Protein AF-A0A3E3DQZ1-F1 (afdb_monomer)

Foldseek 3Di:
DDDDLVVVVVDDDDPPDPVNLVSQVVSDPDPVSLVSSCVVPVVCVVVVVVVVVCVVPVVVVVVVVVVVVVVVVVVVVVVVVVVVVVVVVVVVVVVVVVVVVVVVVVVVVVVVVVVVVVVVVVVVVVVVVCVVVVVVVPD

pLDDT: mean 85.81, std 11.31, range [41.97, 97.81]

Mean predicted aligned error: 13.87 Å

Sequence (139 aa):
MFIALDIFREITHNIDKELDAWLYFLSSDEPEDIKRVIEAYPAFLELYREIAEFQRRPEELIAMYNETLALFDKNTVELMIEEQQEEIKKLAEEVRNKKAELEQSKADQREKDKELRKRDEELARLRREIERLGGNAGE

Organism: NCBI:txid154046

Structure (mmCIF, N/CA/C/O backbone):
data_AF-A0A3E3DQZ1-F1
#
_entry.id   AF-A0A3E3DQZ1-F1
#
loop_
_atom_site.group_PDB
_atom_site.id
_atom_site.type_symbol
_atom_site.label_atom_id
_atom_site.label_alt_id
_atom_site.label_comp_id
_atom_site.label_asym_id
_atom_site.label_entity_id
_atom_site.label_seq_id
_atom_site.pdbx_PDB_ins_code
_atom_site.Cartn_x
_atom_site.Cartn_y
_atom_site.Cartn_z
_atom_site.occupancy
_atom_site.B_iso_or_equiv
_atom_site.auth_seq_id
_atom_site.auth_comp_id
_atom_site.auth_asym_id
_atom_site.auth_atom_id
_atom_site.pdbx_PDB_model_num
ATOM 1 N N . MET A 1 1 ? -24.396 6.068 8.838 1.00 49.28 1 MET A N 1
ATOM 2 C CA . MET A 1 1 ? -25.651 6.429 9.529 1.00 49.28 1 MET A CA 1
ATOM 3 C C . MET A 1 1 ? -25.248 7.157 10.797 1.00 49.28 1 MET A C 1
ATOM 5 O O . MET A 1 1 ? -24.478 6.585 11.552 1.00 49.28 1 MET A O 1
ATOM 9 N N . PHE A 1 2 ? -25.657 8.412 10.971 1.00 65.69 2 PHE A N 1
ATOM 10 C CA . PHE A 1 2 ? -25.383 9.191 12.184 1.00 65.69 2 PHE A CA 1
ATOM 11 C C . PHE A 1 2 ? -26.644 9.184 13.050 1.00 65.69 2 PHE A C 1
ATOM 13 O O . PHE A 1 2 ? -27.731 9.414 12.522 1.00 65.69 2 PHE A O 1
ATOM 20 N N . ILE A 1 3 ? -26.505 8.886 14.342 1.00 70.25 3 ILE A N 1
ATOM 21 C CA . ILE A 1 3 ? -27.598 8.926 15.321 1.00 70.25 3 ILE A CA 1
ATOM 22 C C . ILE A 1 3 ? -27.282 10.053 16.305 1.00 70.25 3 ILE A C 1
ATOM 24 O O . ILE A 1 3 ? -26.199 10.068 16.885 1.00 70.25 3 ILE A O 1
ATOM 28 N N . ALA A 1 4 ? -28.215 10.989 16.472 1.00 77.12 4 ALA A N 1
ATOM 29 C CA . ALA A 1 4 ? -28.107 12.088 17.427 1.00 77.12 4 ALA A CA 1
ATOM 30 C C . ALA A 1 4 ? -28.627 11.633 18.803 1.00 77.12 4 ALA A C 1
ATOM 32 O O . ALA A 1 4 ? -29.830 11.666 19.069 1.00 77.12 4 ALA A O 1
ATOM 33 N N . LEU A 1 5 ? -27.722 11.128 19.646 1.00 76.00 5 LEU A N 1
ATOM 34 C CA . LEU A 1 5 ? -28.033 10.626 20.995 1.00 76.00 5 LEU A CA 1
ATOM 35 C C . LEU A 1 5 ? -28.433 11.745 21.971 1.00 76.00 5 LEU A C 1
ATOM 37 O O . LEU A 1 5 ? -29.188 11.523 22.913 1.00 76.00 5 LEU A O 1
ATOM 41 N N . ASP A 1 6 ? -27.950 12.951 21.710 1.00 72.81 6 ASP A N 1
ATOM 42 C CA . ASP A 1 6 ? -28.334 14.209 22.339 1.00 72.81 6 ASP A CA 1
ATOM 43 C C . ASP A 1 6 ? -29.830 14.502 22.160 1.00 72.81 6 ASP A C 1
ATOM 45 O O . ASP A 1 6 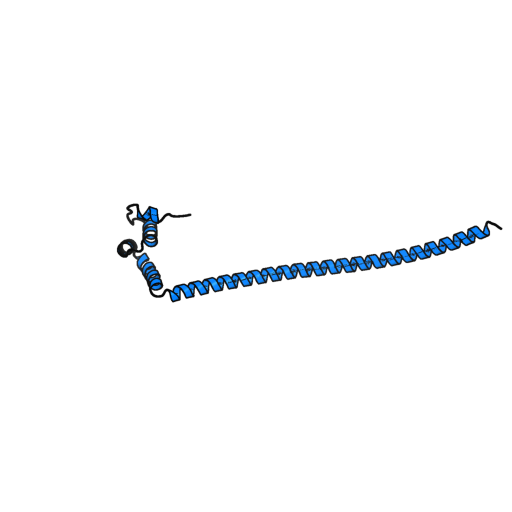? -30.526 14.749 23.141 1.00 72.81 6 ASP A O 1
ATOM 49 N N . ILE A 1 7 ? -30.351 14.360 20.937 1.00 71.56 7 ILE A N 1
ATOM 50 C CA . ILE A 1 7 ? -31.783 14.545 20.648 1.00 71.56 7 ILE A CA 1
ATOM 51 C C . ILE A 1 7 ? -32.617 13.411 21.259 1.00 71.56 7 ILE A C 1
ATOM 53 O O . ILE A 1 7 ? -33.716 13.644 21.756 1.00 71.56 7 ILE A O 1
ATOM 57 N N . PHE A 1 8 ? -32.097 12.180 21.250 1.00 74.94 8 PHE A N 1
ATOM 58 C CA . PHE A 1 8 ? -32.756 11.034 21.884 1.00 74.94 8 PHE A CA 1
ATOM 59 C C . PHE A 1 8 ? -32.965 11.253 23.391 1.00 74.94 8 PHE A C 1
ATOM 61 O O . PHE A 1 8 ? -34.038 10.960 23.908 1.00 74.94 8 PHE A O 1
ATOM 68 N N . ARG A 1 9 ? -31.979 11.831 24.089 1.00 69.75 9 ARG A N 1
ATOM 69 C CA . ARG A 1 9 ? -32.067 12.141 25.526 1.00 69.75 9 ARG A CA 1
ATOM 70 C C . ARG A 1 9 ? -33.155 13.157 25.884 1.00 69.75 9 ARG A C 1
ATOM 72 O O . ARG A 1 9 ? -33.666 13.119 27.000 1.00 69.75 9 ARG A O 1
ATOM 79 N N . GLU A 1 10 ? -33.503 14.067 24.974 1.00 71.06 10 GLU A N 1
ATOM 80 C CA . GLU A 1 10 ? -34.523 15.098 25.219 1.00 71.06 10 GLU A CA 1
ATOM 81 C C . GLU A 1 10 ? -35.962 14.566 25.127 1.00 71.06 10 GLU A C 1
ATOM 83 O O . GLU A 1 10 ? -36.899 15.209 25.610 1.00 71.06 10 GLU A O 1
ATOM 88 N N . ILE A 1 11 ? -36.160 13.390 24.531 1.00 68.44 11 ILE A N 1
ATOM 89 C CA . ILE A 1 11 ? -37.476 12.784 24.345 1.00 68.44 11 ILE A CA 1
ATOM 90 C C . ILE A 1 11 ? -37.694 11.742 25.451 1.00 68.44 11 ILE A C 1
ATOM 92 O O . ILE A 1 11 ? -36.860 10.877 25.703 1.00 68.44 11 ILE A O 1
ATOM 96 N N . THR A 1 12 ? -38.834 11.807 26.144 1.00 56.53 12 THR A N 1
ATOM 97 C CA . THR A 1 12 ? -39.196 10.811 27.160 1.00 56.53 12 THR A CA 1
ATOM 98 C C . THR A 1 12 ? -39.475 9.460 26.502 1.00 56.53 12 THR A C 1
ATOM 100 O O . THR A 1 12 ? -40.470 9.292 25.797 1.00 56.53 12 THR A O 1
ATOM 103 N N . HIS A 1 13 ? -38.600 8.486 26.753 1.00 63.84 13 HIS A N 1
ATOM 104 C CA . HIS A 1 13 ? -38.668 7.147 26.174 1.00 63.84 13 HIS A CA 1
ATOM 105 C C . HIS A 1 13 ? -38.840 6.076 27.262 1.00 63.84 13 HIS A C 1
ATOM 107 O O . HIS A 1 13 ? -38.145 6.087 28.278 1.00 63.84 13 HIS A O 1
ATOM 113 N N . ASN A 1 14 ? -39.756 5.130 27.039 1.00 70.94 14 ASN A N 1
ATOM 114 C CA . ASN A 1 14 ? -39.779 3.871 27.782 1.00 70.94 14 ASN A CA 1
ATOM 115 C C . ASN A 1 14 ? -38.770 2.901 27.151 1.00 70.94 14 ASN A C 1
ATOM 117 O O . ASN A 1 14 ? -38.620 2.869 25.929 1.00 70.94 14 ASN A O 1
ATOM 121 N N . ILE A 1 15 ? -38.101 2.087 27.970 1.00 73.88 15 ILE A N 1
ATOM 122 C CA . ILE A 1 15 ? -37.146 1.069 27.506 1.00 73.88 15 ILE A CA 1
ATOM 123 C C . ILE A 1 15 ? -37.921 -0.195 27.108 1.00 73.88 15 ILE A C 1
ATOM 125 O O . ILE A 1 15 ? -37.854 -1.231 27.767 1.00 73.88 15 ILE A O 1
ATOM 129 N N . ASP A 1 16 ? -38.710 -0.091 26.042 1.00 77.25 16 ASP A N 1
ATOM 130 C CA . ASP A 1 16 ? -39.614 -1.166 25.622 1.00 77.25 16 ASP A CA 1
ATOM 131 C C . ASP A 1 16 ? -38.938 -2.140 24.648 1.00 77.25 16 ASP A C 1
ATOM 133 O O . ASP A 1 16 ? -39.326 -3.306 24.556 1.00 77.25 16 ASP A O 1
ATOM 137 N N . LYS A 1 17 ? -37.908 -1.686 23.921 1.00 84.31 17 LYS A N 1
ATOM 138 C CA . LYS A 1 17 ? -37.161 -2.490 22.945 1.00 84.31 17 LYS A CA 1
ATOM 139 C C . LYS A 1 17 ? -35.673 -2.502 23.262 1.00 84.31 17 LYS A C 1
ATOM 141 O O . LYS A 1 17 ? -35.129 -1.562 23.830 1.00 84.31 17 LYS A O 1
ATOM 146 N N . GLU A 1 18 ? -34.994 -3.538 22.786 1.00 83.81 18 GLU A N 1
ATOM 147 C CA . GLU A 1 18 ? -33.545 -3.687 22.938 1.00 83.81 18 GLU A CA 1
ATOM 148 C C . GLU A 1 18 ? -32.766 -2.511 22.322 1.00 83.81 18 GLU A C 1
ATOM 150 O O . GLU A 1 18 ? -31.783 -2.049 22.892 1.00 83.81 18 GLU A O 1
ATOM 155 N N . LEU A 1 19 ? -33.233 -1.965 21.193 1.00 84.81 19 LEU A N 1
ATOM 156 C CA . LEU A 1 19 ? -32.634 -0.769 20.593 1.00 84.81 19 LEU A CA 1
ATOM 157 C C . LEU A 1 19 ? -32.721 0.446 21.530 1.00 84.81 19 LEU A C 1
ATOM 159 O O . LEU A 1 19 ? -31.754 1.192 21.638 1.00 84.81 19 LEU A O 1
ATOM 163 N N . ASP A 1 20 ? -33.845 0.621 22.227 1.00 83.31 20 ASP A N 1
ATOM 164 C CA . ASP A 1 20 ? -34.029 1.721 23.180 1.00 83.31 20 ASP A CA 1
ATOM 165 C C . ASP A 1 20 ? -33.095 1.545 24.387 1.00 83.31 20 ASP A C 1
ATOM 167 O O . ASP A 1 20 ? -32.522 2.521 24.864 1.00 83.31 20 ASP A O 1
ATOM 171 N N . ALA A 1 21 ? -32.868 0.298 24.822 1.00 86.25 21 ALA A N 1
ATOM 172 C CA . ALA A 1 21 ? -31.892 -0.037 25.858 1.00 86.25 21 ALA A CA 1
ATOM 173 C C . ALA A 1 21 ? -30.458 0.321 25.435 1.00 86.25 21 ALA A C 1
ATOM 175 O O . ALA A 1 21 ? -29.748 0.974 26.196 1.00 86.25 21 ALA A O 1
ATOM 176 N N . TRP A 1 22 ? -30.052 -0.024 24.207 1.00 87.81 22 TRP A N 1
ATOM 177 C CA . TRP A 1 22 ? -28.744 0.353 23.654 1.00 87.81 22 TRP A CA 1
ATOM 178 C C . TRP A 1 22 ? -28.567 1.868 23.530 1.00 87.81 22 TRP A C 1
ATOM 180 O O . TRP A 1 22 ? -27.515 2.394 23.890 1.00 87.81 22 TRP A O 1
ATOM 190 N N . LEU A 1 23 ? -29.584 2.580 23.038 1.00 86.06 23 LEU A N 1
ATOM 191 C CA . LEU A 1 23 ? -29.533 4.035 22.895 1.00 86.06 23 LEU A CA 1
ATOM 192 C C . LEU A 1 23 ? -29.465 4.729 24.260 1.00 86.06 23 LEU A C 1
ATOM 194 O O . LEU A 1 23 ? -28.680 5.661 24.415 1.00 86.06 23 LEU A O 1
ATOM 198 N N . TYR A 1 24 ? -30.206 4.259 25.268 1.00 86.12 24 TYR A N 1
ATOM 199 C CA . TYR A 1 24 ? -30.093 4.777 26.636 1.00 86.12 24 TYR A CA 1
ATOM 200 C C . TYR A 1 24 ? -28.729 4.483 27.261 1.00 86.12 24 TYR A C 1
ATOM 202 O O . TYR A 1 24 ? -28.115 5.377 27.835 1.00 86.12 24 TYR A O 1
ATOM 210 N N . PHE A 1 25 ? -28.236 3.254 27.103 1.00 87.12 25 PHE A N 1
ATOM 211 C CA . PHE A 1 25 ? -26.950 2.822 27.643 1.00 87.12 25 PHE A CA 1
ATOM 212 C C . PHE A 1 25 ? -25.766 3.622 27.088 1.00 87.12 25 PHE A C 1
ATOM 214 O O . PHE A 1 25 ? -24.841 3.938 27.824 1.00 87.12 25 PHE A O 1
ATOM 221 N N . LEU A 1 26 ? -25.793 3.954 25.794 1.00 85.56 26 LEU A N 1
ATOM 222 C CA . LEU A 1 26 ? -24.727 4.715 25.132 1.00 85.56 26 LEU A CA 1
ATOM 223 C C . LEU A 1 26 ? -24.890 6.231 25.256 1.00 85.56 26 LEU A C 1
ATOM 225 O O . LEU A 1 26 ? -23.935 6.967 25.019 1.00 85.56 26 LEU A O 1
ATOM 229 N N . SER A 1 27 ? -26.102 6.706 25.547 1.00 83.06 27 SER A N 1
ATOM 230 C CA . SER A 1 27 ? -26.367 8.138 25.674 1.00 83.06 27 SER A CA 1
ATOM 231 C C . SER A 1 27 ? -26.168 8.651 27.089 1.00 83.06 27 SER A C 1
ATOM 233 O O . SER A 1 27 ? -25.929 9.850 27.213 1.00 83.06 27 SER A O 1
ATOM 235 N N . SER A 1 28 ? -26.263 7.800 28.124 1.00 79.12 28 SER A N 1
ATOM 236 C CA . SER A 1 28 ? -26.230 8.231 29.521 1.00 79.12 28 SER A CA 1
ATOM 237 C C . SER A 1 28 ? -25.17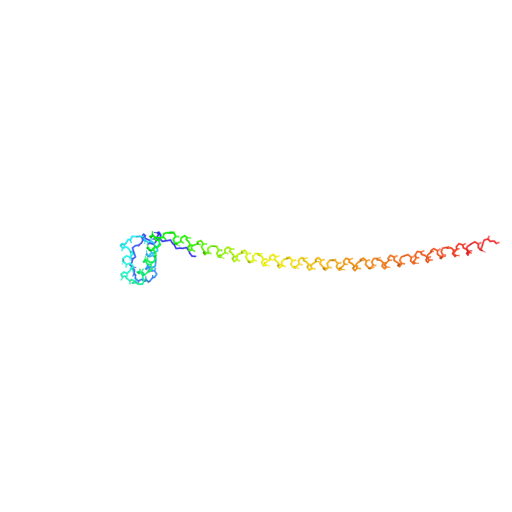7 7.582 30.402 1.00 79.12 28 SER A C 1
ATOM 239 O O . SER A 1 28 ? -25.031 6.368 30.437 1.00 79.12 28 SER A O 1
ATOM 241 N N . ASP A 1 29 ? -24.523 8.429 31.194 1.00 75.62 29 ASP A N 1
ATOM 242 C CA . ASP A 1 29 ? -23.494 8.053 32.165 1.00 75.62 29 ASP A CA 1
ATOM 243 C C . ASP A 1 29 ? -24.056 8.007 33.603 1.00 75.62 29 ASP A C 1
ATOM 245 O O . ASP A 1 29 ? -23.335 7.676 34.547 1.00 75.62 29 ASP A O 1
ATOM 249 N N . GLU A 1 30 ? -25.332 8.374 33.795 1.00 83.25 30 GLU A N 1
ATOM 250 C CA . GLU A 1 30 ? -25.962 8.451 35.116 1.00 83.25 30 GLU A CA 1
ATOM 251 C C . GLU A 1 30 ? -26.276 7.045 35.672 1.00 83.25 30 GLU A C 1
ATOM 253 O O . GLU A 1 30 ? -26.923 6.239 34.991 1.00 83.25 30 GLU A O 1
ATOM 258 N N . PRO A 1 31 ? -25.878 6.723 36.920 1.00 81.69 31 PRO A N 1
ATOM 259 C CA . PRO A 1 31 ? -26.100 5.405 37.522 1.00 81.69 31 PRO A CA 1
ATOM 260 C C . PRO A 1 31 ? -27.568 4.961 37.524 1.00 81.69 31 PRO A C 1
ATOM 262 O O . PRO A 1 31 ? -27.867 3.776 37.377 1.00 81.69 31 PRO A O 1
ATOM 265 N N . GLU A 1 32 ? -28.489 5.905 37.697 1.00 84.06 32 GLU A N 1
ATOM 266 C CA . GLU A 1 32 ? -29.932 5.687 37.719 1.00 84.06 32 GLU A CA 1
ATOM 267 C C . GLU A 1 32 ? -30.473 5.242 36.355 1.00 84.06 32 GLU A C 1
ATOM 269 O O . GLU A 1 32 ? -31.393 4.422 36.292 1.00 84.06 32 GLU A O 1
ATOM 274 N N . ASP A 1 33 ? -29.903 5.749 35.264 1.00 84.81 33 ASP A N 1
ATOM 275 C CA . ASP A 1 33 ? -30.280 5.370 33.902 1.00 84.81 33 ASP A CA 1
ATOM 276 C C . ASP A 1 33 ? -29.736 3.990 33.554 1.00 84.81 33 ASP A C 1
ATOM 278 O O . ASP A 1 33 ? -30.477 3.127 33.082 1.00 84.81 33 ASP A O 1
ATOM 282 N N . ILE A 1 34 ? -28.469 3.738 33.882 1.00 86.81 34 ILE A N 1
ATOM 283 C CA . ILE A 1 34 ? -27.849 2.423 33.696 1.00 86.81 34 ILE A CA 1
ATOM 284 C C . ILE A 1 34 ? -28.596 1.365 34.509 1.00 86.81 34 ILE A C 1
ATOM 286 O O . ILE A 1 34 ? -28.879 0.276 34.008 1.00 86.81 34 ILE A O 1
ATOM 290 N N . LYS A 1 35 ? -28.995 1.684 35.744 1.00 87.75 35 LYS A N 1
ATOM 291 C CA . LYS A 1 35 ? -29.803 0.781 36.564 1.00 87.75 35 LYS A CA 1
ATOM 292 C C . LYS A 1 35 ? -31.135 0.444 35.891 1.00 87.75 35 LYS A C 1
ATOM 294 O O . LYS A 1 35 ? -31.486 -0.730 35.842 1.00 87.75 35 LYS A O 1
ATOM 299 N N . ARG A 1 36 ? -31.837 1.434 35.328 1.00 88.00 36 ARG A N 1
ATOM 300 C CA . ARG A 1 36 ? -33.088 1.216 34.577 1.00 88.00 36 ARG A CA 1
ATOM 301 C C . ARG A 1 36 ? -32.879 0.323 33.351 1.00 88.00 36 ARG A C 1
ATOM 303 O O . ARG A 1 36 ? -33.687 -0.573 33.112 1.00 88.00 36 ARG A O 1
ATOM 310 N N . VAL A 1 37 ? -31.784 0.519 32.613 1.00 89.75 37 VAL A N 1
ATOM 311 C CA . VAL A 1 37 ? -31.413 -0.339 31.475 1.00 89.75 37 VAL A CA 1
ATOM 312 C C . VAL A 1 37 ? -31.157 -1.774 31.930 1.00 89.75 37 VAL A C 1
ATOM 314 O O . VAL A 1 37 ? -31.700 -2.699 31.338 1.00 89.75 37 VAL A O 1
ATOM 317 N N . ILE A 1 38 ? -30.381 -1.974 32.998 1.00 90.56 38 ILE A N 1
ATOM 318 C CA . ILE A 1 38 ? -30.049 -3.306 33.523 1.00 90.56 38 ILE A CA 1
ATOM 319 C C . ILE A 1 38 ? -31.290 -4.014 34.088 1.00 90.56 38 ILE A C 1
ATOM 321 O O . ILE A 1 38 ? -31.430 -5.225 33.932 1.00 90.56 38 ILE A O 1
ATOM 325 N N . GLU A 1 39 ? -32.201 -3.283 34.734 1.00 90.38 39 GLU A N 1
ATOM 326 C CA . GLU A 1 39 ? -33.460 -3.837 35.248 1.00 90.38 39 GLU A CA 1
ATOM 327 C C . GLU A 1 39 ? -34.375 -4.333 34.120 1.00 90.38 39 GLU A C 1
ATOM 329 O O . GLU A 1 39 ? -34.989 -5.391 34.257 1.00 90.38 39 GLU A O 1
ATOM 334 N N . ALA A 1 40 ? -34.438 -3.609 32.998 1.00 90.06 40 ALA A N 1
ATOM 335 C CA . ALA A 1 40 ? -35.202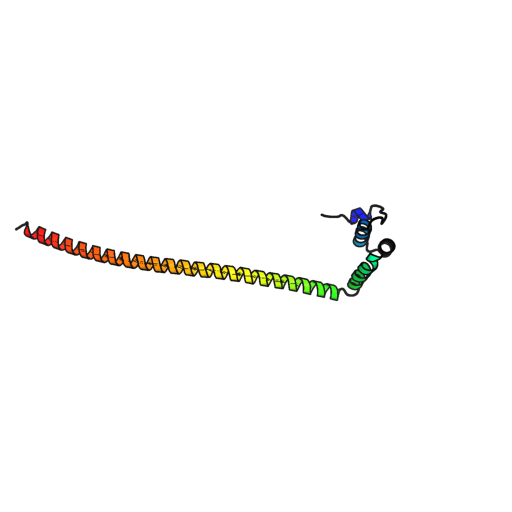 -4.020 31.822 1.00 90.06 40 ALA A CA 1
ATOM 336 C C . ALA A 1 40 ? -34.481 -5.108 30.997 1.00 90.06 40 ALA A C 1
ATOM 338 O O . ALA A 1 40 ? -35.118 -6.035 30.498 1.00 90.06 40 ALA A O 1
ATOM 339 N N . TYR A 1 41 ? -33.151 -5.019 30.886 1.00 90.38 41 TYR A N 1
ATOM 340 C CA . TYR A 1 41 ? -32.294 -5.893 30.083 1.00 90.38 41 TYR A CA 1
ATOM 341 C C . TYR A 1 41 ? -31.035 -6.307 30.875 1.00 90.38 41 TYR A C 1
ATOM 343 O O . TYR A 1 41 ? -29.966 -5.710 30.721 1.00 90.38 41 TYR A O 1
ATOM 351 N N . PRO A 1 42 ? -31.108 -7.386 31.681 1.00 90.44 42 PRO A N 1
ATOM 352 C CA . PRO A 1 42 ? -30.015 -7.807 32.566 1.00 90.44 42 PRO A CA 1
ATOM 353 C C . PRO A 1 42 ? -28.682 -8.123 31.874 1.00 90.44 42 PRO A C 1
ATOM 355 O O . PRO A 1 42 ? -27.636 -8.059 32.516 1.00 90.44 42 PRO A O 1
ATOM 358 N N . ALA A 1 43 ? -28.698 -8.432 30.572 1.00 89.44 43 ALA A N 1
ATOM 359 C CA . ALA A 1 43 ? -27.494 -8.668 29.772 1.00 89.44 43 ALA A CA 1
ATOM 360 C C . ALA A 1 43 ? -26.529 -7.464 29.762 1.00 89.44 43 ALA A C 1
ATOM 362 O O . ALA A 1 43 ? -25.320 -7.640 29.642 1.00 89.44 43 ALA A O 1
ATOM 363 N N . PHE A 1 44 ? -27.040 -6.245 29.968 1.00 90.12 44 PHE A N 1
ATOM 364 C CA . PHE A 1 44 ? -26.220 -5.033 30.037 1.00 90.12 44 PHE A CA 1
ATOM 365 C C . PHE A 1 44 ? -25.386 -4.924 31.318 1.00 90.12 44 PHE A C 1
ATOM 367 O O . PHE A 1 44 ? -24.466 -4.112 31.370 1.00 90.12 44 PHE A O 1
ATOM 374 N N . LEU A 1 45 ? -25.654 -5.734 32.351 1.00 90.00 45 LEU A N 1
ATOM 375 C CA . LEU A 1 45 ? -24.870 -5.705 33.589 1.00 90.00 45 LEU A CA 1
ATOM 376 C C . LEU A 1 45 ? -23.408 -6.090 33.347 1.00 90.00 45 LEU A C 1
ATOM 378 O O . LEU A 1 45 ? -22.509 -5.487 33.930 1.00 90.00 45 LEU A O 1
ATOM 382 N N . GLU A 1 46 ? -23.181 -7.113 32.525 1.00 89.06 46 GLU A N 1
ATOM 383 C CA . GLU A 1 46 ? -21.836 -7.584 32.197 1.00 89.06 46 GLU A CA 1
ATOM 384 C C . GLU A 1 46 ? -21.083 -6.526 31.385 1.00 89.06 46 GLU A C 1
ATOM 386 O O . GLU A 1 46 ? -19.983 -6.135 31.767 1.00 89.06 46 GLU A O 1
ATOM 391 N N . LEU A 1 47 ? -21.750 -5.950 30.380 1.00 88.69 47 LEU A N 1
ATOM 392 C CA . LEU A 1 47 ? -21.225 -4.848 29.569 1.00 88.69 47 LEU A CA 1
ATOM 393 C C . LEU A 1 47 ? -20.869 -3.620 30.420 1.00 88.69 47 LEU A C 1
ATOM 395 O O . LEU A 1 47 ? -19.795 -3.043 30.276 1.00 88.69 47 LEU A O 1
ATOM 399 N N . TYR A 1 48 ? -21.746 -3.225 31.347 1.00 87.44 48 TYR A N 1
ATOM 400 C CA . TYR A 1 48 ? -21.477 -2.106 32.247 1.00 87.44 48 TYR A CA 1
ATOM 401 C C . TYR A 1 48 ? -20.284 -2.379 33.167 1.00 87.44 48 TYR A C 1
ATOM 403 O O . TYR A 1 48 ? -19.476 -1.483 33.403 1.00 87.44 48 TYR A O 1
ATOM 411 N N . ARG A 1 49 ? -20.155 -3.606 33.690 1.00 86.31 49 ARG A N 1
ATOM 412 C CA . ARG A 1 49 ? -19.010 -3.989 34.530 1.00 86.31 49 ARG A CA 1
ATOM 413 C C . ARG A 1 49 ? -17.701 -3.892 33.765 1.00 86.31 49 ARG A C 1
ATOM 415 O O . ARG A 1 49 ? -16.759 -3.319 34.298 1.00 86.31 49 ARG A O 1
ATOM 422 N N . GLU A 1 50 ? -17.668 -4.395 32.539 1.00 84.06 50 GLU A N 1
ATOM 423 C CA . GLU A 1 50 ? -16.487 -4.338 31.679 1.00 84.06 50 GLU A CA 1
ATOM 424 C C . GLU A 1 50 ? -16.074 -2.881 31.399 1.00 84.06 50 GLU A C 1
ATOM 426 O O . GLU A 1 50 ? -14.928 -2.492 31.627 1.00 84.06 50 GLU A O 1
ATOM 431 N N . ILE A 1 51 ? -17.032 -2.020 31.036 1.00 83.75 51 ILE A N 1
ATOM 432 C CA . ILE A 1 51 ? -16.781 -0.585 30.821 1.00 83.75 51 ILE A CA 1
ATOM 433 C C . ILE A 1 51 ? -16.300 0.107 32.107 1.00 83.75 51 ILE A C 1
ATOM 435 O O . ILE A 1 51 ? -15.365 0.913 32.080 1.00 83.75 51 ILE A O 1
ATOM 439 N N . ALA A 1 52 ? -16.904 -0.215 33.251 1.00 82.62 52 ALA A N 1
ATOM 440 C CA . ALA A 1 52 ? -16.513 0.342 34.542 1.00 82.62 52 ALA A CA 1
ATOM 441 C C . ALA A 1 52 ? -15.117 -0.130 34.996 1.00 82.62 52 ALA A C 1
ATOM 443 O O . ALA A 1 52 ? -14.412 0.607 35.691 1.00 82.62 52 ALA A O 1
ATOM 444 N N . GLU A 1 53 ? -14.686 -1.331 34.605 1.00 82.00 53 GLU A N 1
ATOM 445 C CA . GLU A 1 53 ? -13.323 -1.810 34.847 1.00 82.00 53 GLU A CA 1
ATOM 446 C C . GLU A 1 53 ? -12.292 -0.989 34.070 1.00 82.00 53 GLU A C 1
ATOM 448 O O . GLU A 1 53 ? -11.278 -0.593 34.653 1.00 82.00 53 GLU A O 1
ATOM 453 N N . PHE A 1 54 ? -12.587 -0.608 32.823 1.00 77.12 54 PHE A N 1
ATOM 454 C CA . PHE A 1 54 ? -11.725 0.299 32.059 1.00 77.12 54 PHE A CA 1
ATOM 455 C C . PHE A 1 54 ? -11.614 1.691 32.691 1.00 77.12 54 PHE A C 1
ATOM 457 O O . PHE A 1 54 ? -10.535 2.281 32.674 1.00 77.12 54 PHE A O 1
ATOM 464 N N . GLN A 1 55 ? -12.680 2.202 33.322 1.00 76.50 55 GLN A N 1
ATOM 465 C CA . GLN A 1 55 ? -12.607 3.463 34.078 1.00 76.50 55 GLN A CA 1
ATOM 466 C C . GLN A 1 55 ? -11.684 3.367 35.304 1.00 76.50 55 GLN A C 1
ATOM 468 O O . GLN A 1 55 ? -11.101 4.369 35.715 1.00 76.50 55 GLN A O 1
ATOM 473 N N . ARG A 1 56 ? -11.535 2.175 35.898 1.00 78.50 56 ARG A N 1
ATOM 474 C CA . ARG A 1 56 ? -10.624 1.940 37.033 1.00 78.50 56 ARG A CA 1
ATOM 475 C C . ARG A 1 56 ? -9.187 1.649 36.614 1.00 78.50 56 ARG A C 1
ATOM 477 O O . ARG A 1 56 ? -8.293 1.820 37.440 1.00 78.50 56 ARG A O 1
ATOM 484 N N . ARG A 1 57 ? -8.974 1.169 35.387 1.00 81.31 57 ARG A N 1
ATOM 485 C CA . ARG A 1 57 ? -7.666 0.748 34.860 1.00 81.31 57 ARG A CA 1
ATOM 486 C C . ARG A 1 57 ? -7.442 1.314 33.452 1.00 81.31 57 ARG A C 1
ATOM 488 O O . ARG A 1 57 ? -7.319 0.547 32.493 1.00 81.31 57 ARG A O 1
ATOM 495 N N . PRO A 1 58 ? -7.394 2.650 33.301 1.00 77.62 58 PRO A N 1
ATOM 496 C CA . PRO A 1 58 ? -7.239 3.276 31.991 1.00 77.62 58 PRO A CA 1
ATOM 497 C C . PRO A 1 58 ? -5.926 2.879 31.302 1.00 77.62 58 PRO A C 1
ATOM 499 O O . PRO A 1 58 ? -5.856 2.868 30.076 1.00 77.62 58 PRO A O 1
ATOM 502 N N . GLU A 1 59 ? -4.890 2.507 32.059 1.00 81.75 59 GLU A N 1
ATOM 503 C CA . GLU A 1 59 ? -3.601 2.084 31.511 1.00 81.75 59 GLU A CA 1
ATOM 504 C C . GLU A 1 59 ? -3.703 0.780 30.710 1.00 81.75 59 GLU A C 1
ATOM 506 O O . GLU A 1 59 ? -3.041 0.653 29.682 1.00 81.75 59 GLU A O 1
ATOM 511 N N . GLU A 1 60 ? -4.541 -0.171 31.136 1.00 79.94 60 GLU A N 1
ATOM 512 C CA . GLU A 1 60 ? -4.756 -1.422 30.394 1.00 79.94 60 GLU A CA 1
ATOM 513 C C . GLU A 1 60 ? -5.526 -1.186 29.097 1.00 79.94 60 GLU A C 1
ATOM 515 O O . GLU A 1 60 ? -5.182 -1.766 28.069 1.00 79.94 60 GLU A O 1
ATOM 520 N N . LEU A 1 61 ? -6.516 -0.286 29.122 1.00 78.75 61 LEU A N 1
ATOM 521 C CA . LEU A 1 61 ? -7.237 0.128 27.919 1.00 78.75 61 LEU A CA 1
ATOM 522 C C . LEU A 1 61 ? -6.276 0.760 26.904 1.00 78.75 61 LEU A C 1
ATOM 524 O O . LEU A 1 61 ? -6.282 0.396 25.730 1.00 78.75 61 LEU A O 1
ATOM 528 N N . ILE A 1 62 ? -5.422 1.678 27.366 1.00 79.12 62 ILE A N 1
ATOM 529 C CA . ILE A 1 62 ? -4.406 2.329 26.532 1.00 79.12 62 ILE A CA 1
ATOM 530 C C . ILE A 1 62 ? -3.407 1.296 25.995 1.00 79.12 62 ILE A C 1
ATOM 532 O O . ILE A 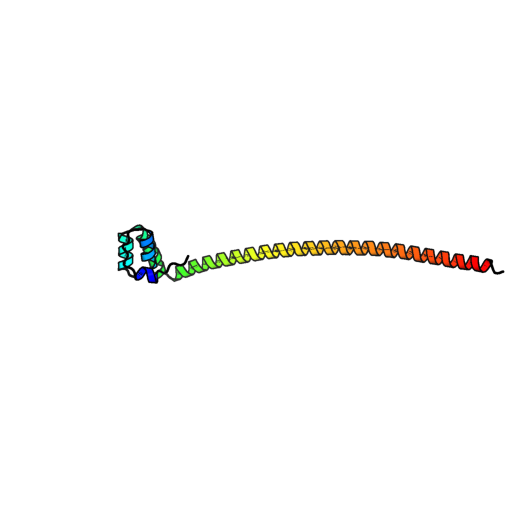1 62 ? -3.055 1.351 24.818 1.00 79.12 62 ILE A O 1
ATOM 536 N N . ALA A 1 63 ? -2.972 0.337 26.816 1.00 78.69 63 ALA A N 1
ATOM 537 C CA . ALA A 1 63 ? -2.069 -0.730 26.389 1.00 78.69 63 ALA A CA 1
ATOM 538 C C . ALA A 1 63 ? -2.688 -1.602 25.283 1.00 78.69 63 ALA A C 1
ATOM 540 O O . ALA A 1 63 ? -2.063 -1.786 24.241 1.00 78.69 63 ALA A O 1
ATOM 541 N N . MET A 1 64 ? -3.934 -2.053 25.453 1.00 77.81 64 MET A N 1
ATOM 542 C CA . 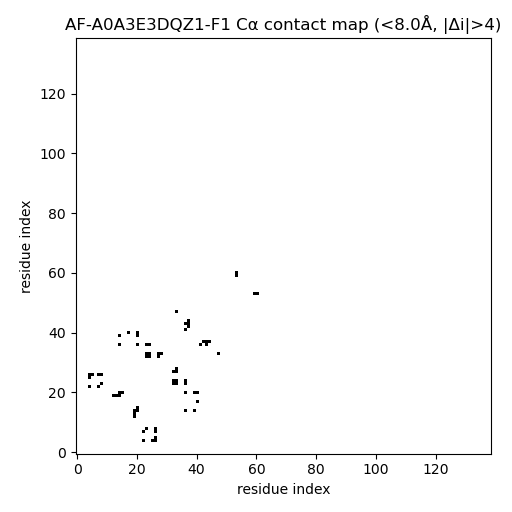MET A 1 64 ? -4.658 -2.841 24.448 1.00 77.81 64 MET A CA 1
ATOM 543 C C . MET A 1 64 ? -4.859 -2.060 23.136 1.00 77.81 64 MET A C 1
ATOM 545 O O . MET A 1 64 ? -4.697 -2.608 22.040 1.00 77.81 64 MET A O 1
ATOM 549 N N . TYR A 1 65 ? -5.177 -0.764 23.230 1.00 75.88 65 TYR A N 1
ATOM 550 C CA . TYR A 1 65 ? -5.313 0.106 22.059 1.00 75.88 65 TYR A CA 1
ATOM 551 C C . TYR A 1 65 ? -3.975 0.265 21.325 1.00 75.88 65 TYR A C 1
ATOM 553 O O . TYR A 1 65 ? -3.923 0.164 20.100 1.00 75.88 65 TYR A O 1
ATOM 561 N N . ASN A 1 66 ? -2.880 0.442 22.070 1.00 79.12 66 ASN A N 1
ATOM 562 C CA . ASN A 1 66 ? -1.529 0.535 21.519 1.00 79.12 66 ASN A CA 1
ATOM 563 C C . ASN A 1 66 ? -1.083 -0.767 20.846 1.00 79.12 66 ASN A C 1
ATOM 565 O O . ASN A 1 66 ? -0.485 -0.709 19.778 1.00 79.12 66 ASN A O 1
ATOM 569 N N . GLU A 1 67 ? -1.378 -1.933 21.425 1.00 83.06 67 GLU A N 1
ATOM 570 C CA . GLU A 1 67 ? -1.079 -3.231 20.805 1.00 83.06 67 GLU A CA 1
ATOM 571 C C . GLU A 1 67 ? -1.843 -3.420 19.493 1.00 83.06 67 GLU A C 1
ATOM 573 O O . GLU A 1 67 ? -1.264 -3.841 18.490 1.00 83.06 67 GLU A O 1
ATOM 578 N N . THR A 1 68 ? -3.127 -3.053 19.474 1.00 80.12 68 THR A N 1
ATOM 579 C CA . THR A 1 68 ? -3.964 -3.131 18.269 1.00 80.12 68 THR A CA 1
ATOM 580 C C . THR A 1 68 ? -3.458 -2.186 17.178 1.00 80.12 68 THR A C 1
ATOM 582 O O . THR A 1 68 ? -3.328 -2.594 16.023 1.00 80.12 68 THR A O 1
ATOM 585 N N . LEU A 1 69 ? -3.119 -0.942 17.536 1.00 81.06 69 LEU A N 1
ATOM 586 C CA . LEU A 1 69 ? -2.518 0.024 16.613 1.00 81.06 69 LEU A CA 1
ATOM 587 C C . LEU A 1 69 ? -1.159 -0.460 16.098 1.00 81.06 69 LEU A C 1
ATOM 589 O O . LEU A 1 69 ? -0.922 -0.430 14.897 1.00 81.06 69 LEU A O 1
ATOM 593 N N . ALA A 1 70 ? -0.296 -0.975 16.975 1.00 82.75 70 ALA A N 1
ATOM 594 C CA . ALA A 1 70 ? 1.012 -1.496 16.591 1.00 82.75 70 ALA A CA 1
ATOM 595 C C . ALA A 1 70 ? 0.898 -2.698 15.642 1.00 82.75 70 ALA A C 1
ATOM 597 O O . ALA A 1 70 ? 1.688 -2.823 14.706 1.00 82.75 70 ALA A O 1
ATOM 598 N N . LEU A 1 71 ? -0.087 -3.576 15.852 1.00 84.44 71 LEU A N 1
ATOM 599 C CA . LEU A 1 71 ? -0.369 -4.683 14.942 1.00 84.44 71 LEU A CA 1
ATOM 600 C C . LEU A 1 71 ? -0.855 -4.179 13.577 1.00 84.44 71 LEU A C 1
ATOM 602 O O . LEU A 1 71 ? -0.417 -4.687 12.546 1.00 84.44 71 LEU A O 1
ATOM 606 N N . PHE A 1 72 ? -1.733 -3.176 13.561 1.00 86.06 72 PHE A N 1
ATOM 607 C CA . PHE A 1 72 ? -2.218 -2.569 12.324 1.00 86.06 72 PHE A CA 1
ATOM 608 C C . PHE A 1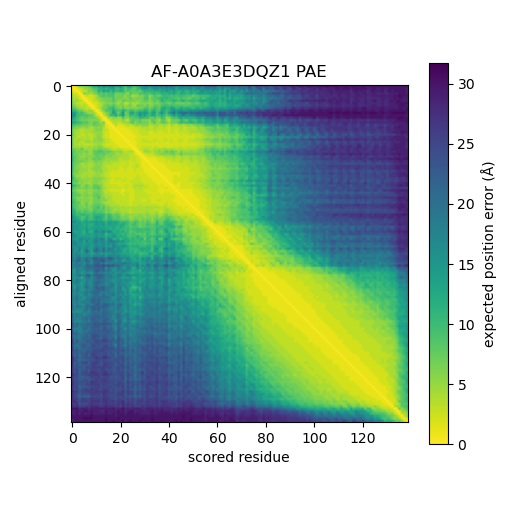 72 ? -1.090 -1.884 11.540 1.00 86.06 72 PHE A C 1
ATOM 610 O O . PHE A 1 72 ? -0.957 -2.101 10.333 1.00 86.06 72 PHE A O 1
ATOM 617 N N . ASP A 1 73 ? -0.231 -1.132 12.228 1.00 87.56 73 ASP A N 1
ATOM 618 C CA . ASP A 1 73 ? 0.954 -0.506 11.643 1.00 87.56 73 ASP A CA 1
ATOM 619 C C . ASP A 1 73 ? 1.913 -1.559 11.089 1.00 87.56 73 ASP A C 1
ATOM 621 O O . ASP A 1 73 ? 2.385 -1.435 9.960 1.00 87.56 73 ASP A O 1
ATOM 625 N N . LYS A 1 74 ? 2.157 -2.639 11.840 1.00 86.44 74 LYS A N 1
ATOM 626 C CA . LYS A 1 74 ? 3.002 -3.747 11.388 1.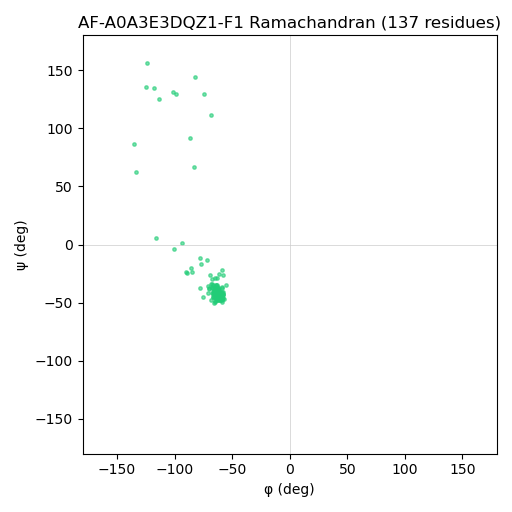00 86.44 74 LYS A CA 1
ATOM 627 C C . LYS A 1 74 ? 2.466 -4.374 10.100 1.00 86.44 74 LYS A C 1
ATOM 629 O O . LYS A 1 74 ? 3.222 -4.509 9.143 1.00 86.44 74 LYS A O 1
ATOM 634 N N . ASN A 1 75 ? 1.177 -4.708 10.057 1.00 87.00 75 ASN A N 1
ATOM 635 C CA . ASN A 1 75 ? 0.552 -5.297 8.871 1.00 87.00 75 ASN A CA 1
ATOM 636 C C . ASN A 1 75 ? 0.593 -4.332 7.675 1.00 87.00 75 ASN A C 1
ATOM 638 O O . ASN A 1 75 ? 0.809 -4.756 6.543 1.00 87.00 75 ASN A O 1
ATOM 642 N N . THR A 1 76 ? 0.422 -3.031 7.923 1.00 89.31 76 THR A N 1
ATOM 643 C CA . THR A 1 76 ? 0.511 -1.997 6.884 1.00 89.31 76 THR A CA 1
ATOM 644 C C . THR A 1 76 ? 1.928 -1.907 6.320 1.00 89.31 76 THR A C 1
ATOM 646 O O . THR A 1 76 ? 2.107 -1.885 5.106 1.00 89.31 76 THR A O 1
ATOM 649 N N . VAL A 1 77 ? 2.947 -1.909 7.183 1.00 92.06 77 VAL A N 1
ATOM 650 C CA . VAL A 1 77 ? 4.354 -1.905 6.762 1.00 92.06 77 VAL A CA 1
ATOM 651 C C . VAL A 1 77 ? 4.698 -3.167 5.971 1.00 92.06 77 VAL A C 1
ATOM 653 O O . VAL A 1 77 ? 5.362 -3.066 4.942 1.00 92.06 77 VAL A O 1
ATOM 656 N N . GLU A 1 78 ? 4.245 -4.341 6.414 1.00 92.69 78 GLU A N 1
ATOM 657 C CA . GLU A 1 78 ? 4.456 -5.600 5.690 1.00 92.69 78 GLU A CA 1
ATOM 658 C C . GLU A 1 78 ? 3.832 -5.553 4.288 1.00 92.69 78 GLU A C 1
ATOM 660 O O . GLU A 1 78 ? 4.528 -5.839 3.313 1.00 92.69 78 GLU A O 1
ATOM 665 N N . LEU A 1 79 ? 2.586 -5.081 4.164 1.00 93.06 79 LEU A N 1
ATOM 666 C CA . LEU A 1 79 ? 1.926 -4.893 2.869 1.00 93.06 79 LEU A CA 1
ATOM 667 C C . LEU A 1 79 ? 2.712 -3.935 1.957 1.00 93.06 79 LEU A C 1
ATOM 669 O O . LEU A 1 79 ? 2.968 -4.252 0.798 1.00 93.06 79 LEU A O 1
ATOM 673 N N . MET A 1 80 ? 3.154 -2.789 2.483 1.00 95.88 80 MET A N 1
ATOM 674 C CA . MET A 1 80 ? 3.942 -1.819 1.713 1.00 95.88 80 MET A CA 1
ATOM 675 C C . MET A 1 80 ? 5.277 -2.407 1.236 1.00 95.88 80 MET A C 1
ATOM 677 O O . MET A 1 80 ? 5.724 -2.112 0.127 1.00 95.88 80 MET A O 1
ATOM 681 N N . ILE A 1 81 ? 5.927 -3.244 2.052 1.00 96.50 81 ILE A N 1
ATOM 682 C CA . ILE A 1 81 ? 7.160 -3.939 1.663 1.00 96.50 81 ILE A CA 1
ATOM 683 C C . ILE A 1 81 ? 6.882 -4.924 0.524 1.00 96.50 81 ILE A C 1
ATOM 685 O O . ILE A 1 81 ? 7.668 -4.988 -0.423 1.00 96.50 81 ILE A O 1
ATOM 689 N N . GLU A 1 82 ? 5.793 -5.688 0.594 1.00 95.19 82 GLU A N 1
ATOM 690 C CA . GLU A 1 82 ? 5.411 -6.633 -0.459 1.00 95.19 82 GLU A CA 1
ATOM 691 C C . GLU A 1 82 ? 5.135 -5.920 -1.790 1.00 95.19 82 GLU A C 1
ATOM 693 O O . GLU A 1 82 ? 5.693 -6.313 -2.820 1.00 95.19 82 GLU A O 1
ATOM 698 N N . GLU A 1 83 ? 4.369 -4.826 -1.761 1.00 94.56 83 GLU A N 1
ATOM 699 C CA . GLU A 1 83 ? 4.087 -3.994 -2.936 1.00 94.56 83 GLU A CA 1
ATOM 700 C C . GLU A 1 83 ? 5.378 -3.437 -3.554 1.00 94.56 83 GLU A C 1
ATOM 702 O O . GLU A 1 83 ? 5.608 -3.571 -4.761 1.00 94.56 83 GLU A O 1
ATOM 707 N N . GLN A 1 84 ? 6.276 -2.890 -2.726 1.00 97.56 84 GLN A N 1
ATOM 708 C CA . GLN A 1 84 ? 7.573 -2.386 -3.187 1.00 97.56 84 GLN A CA 1
ATOM 709 C C . GLN A 1 84 ? 8.450 -3.495 -3.779 1.00 97.56 84 GLN A C 1
ATOM 711 O O . GLN A 1 84 ? 9.121 -3.285 -4.792 1.00 97.56 84 GLN A O 1
ATOM 716 N N . GLN A 1 85 ? 8.462 -4.693 -3.187 1.00 96.75 85 GLN A N 1
ATOM 717 C CA . GLN A 1 85 ? 9.206 -5.827 -3.737 1.00 96.75 85 GLN A CA 1
ATOM 718 C C . GLN A 1 85 ? 8.652 -6.273 -5.093 1.00 96.75 85 GLN A C 1
ATOM 720 O O . GLN A 1 85 ? 9.428 -6.657 -5.973 1.00 96.75 85 GLN A O 1
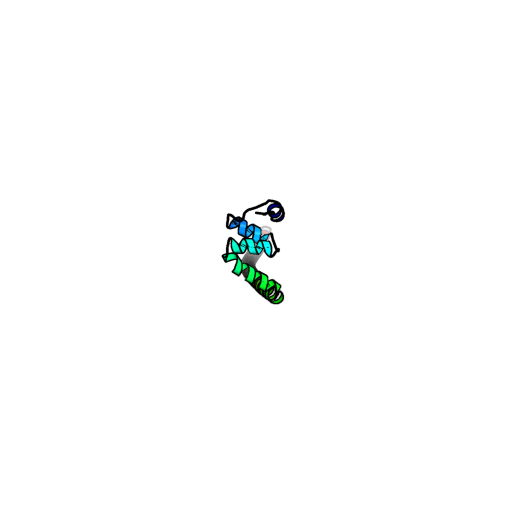ATOM 725 N N . GLU A 1 86 ? 7.335 -6.242 -5.282 1.00 96.94 86 GLU A N 1
ATOM 726 C CA . GLU A 1 86 ? 6.716 -6.555 -6.567 1.00 96.94 86 GLU A CA 1
ATOM 727 C C . GLU A 1 86 ? 7.061 -5.503 -7.630 1.00 96.94 86 GLU A C 1
ATOM 729 O O . GLU A 1 86 ? 7.426 -5.857 -8.755 1.00 96.94 86 GLU A O 1
ATOM 734 N N . GLU A 1 87 ? 7.032 -4.220 -7.270 1.00 96.75 87 GLU A N 1
ATOM 735 C CA . GLU A 1 87 ? 7.424 -3.128 -8.162 1.00 96.75 87 GLU A CA 1
ATOM 736 C C . GLU A 1 87 ? 8.901 -3.233 -8.572 1.00 96.75 87 GLU A C 1
ATOM 738 O O . GLU A 1 87 ? 9.228 -3.156 -9.759 1.00 96.75 87 GLU A O 1
ATOM 743 N N . ILE A 1 88 ? 9.795 -3.531 -7.622 1.00 97.81 88 ILE A N 1
ATOM 744 C CA . ILE A 1 88 ? 11.217 -3.783 -7.901 1.00 97.81 88 ILE A CA 1
ATOM 745 C C . ILE A 1 88 ? 11.386 -4.947 -8.883 1.00 97.81 88 ILE A C 1
ATOM 747 O O . ILE A 1 88 ? 12.202 -4.855 -9.804 1.00 97.81 88 ILE A O 1
ATOM 751 N N . LYS A 1 89 ? 10.627 -6.040 -8.723 1.00 97.62 89 LYS A N 1
ATOM 752 C CA . LYS A 1 89 ? 10.682 -7.185 -9.647 1.00 97.62 89 LYS A CA 1
ATOM 753 C C . LYS A 1 89 ? 10.255 -6.787 -11.060 1.00 97.62 89 LYS A C 1
ATOM 755 O O . LYS A 1 89 ? 10.967 -7.120 -12.006 1.00 97.62 89 LYS A O 1
ATOM 760 N N . LYS A 1 90 ? 9.154 -6.039 -11.200 1.00 97.50 90 LYS A N 1
ATOM 761 C CA . LYS A 1 90 ? 8.670 -5.537 -12.500 1.00 97.50 90 LYS A CA 1
ATOM 762 C C . LYS A 1 90 ? 9.709 -4.642 -13.172 1.00 97.50 90 LYS A C 1
ATOM 764 O O . LYS A 1 90 ? 10.067 -4.870 -14.325 1.00 97.50 90 LYS A O 1
ATOM 769 N N . LEU A 1 91 ? 10.274 -3.688 -12.433 1.00 97.19 91 LEU A N 1
ATOM 770 C CA . LEU A 1 91 ? 11.324 -2.803 -12.945 1.00 97.19 91 LEU A CA 1
ATOM 771 C C . LEU A 1 91 ? 12.586 -3.575 -13.352 1.00 97.19 91 LEU A C 1
ATOM 773 O O . LEU A 1 91 ? 13.185 -3.286 -14.389 1.00 97.19 91 LEU A O 1
ATOM 777 N N . ALA A 1 92 ? 12.992 -4.580 -12.573 1.00 97.50 92 ALA A N 1
ATOM 778 C CA . ALA A 1 92 ? 14.135 -5.423 -12.912 1.00 97.50 92 ALA A CA 1
ATOM 779 C C . ALA A 1 92 ? 13.904 -6.209 -14.214 1.00 97.50 92 ALA A C 1
ATOM 781 O O . ALA A 1 92 ? 14.822 -6.336 -15.031 1.00 97.50 92 ALA A O 1
ATOM 782 N N . GLU A 1 93 ? 12.687 -6.708 -14.431 1.00 97.56 93 GLU A N 1
ATOM 783 C CA . GLU A 1 93 ? 12.303 -7.392 -15.664 1.00 97.56 93 GLU A CA 1
ATOM 784 C C . GLU A 1 93 ? 12.292 -6.440 -16.868 1.00 97.56 93 GLU A C 1
ATOM 786 O O . GLU A 1 93 ? 12.893 -6.749 -17.898 1.00 97.56 93 GLU A O 1
ATOM 791 N N . GLU A 1 94 ? 11.727 -5.238 -16.726 1.00 97.62 94 GLU A N 1
ATOM 792 C CA . GLU A 1 94 ? 11.774 -4.215 -17.776 1.00 97.62 94 GLU A CA 1
ATOM 793 C C . GLU A 1 94 ? 13.207 -3.836 -18.158 1.00 97.62 94 GLU A C 1
ATOM 795 O O . GLU A 1 94 ? 13.537 -3.739 -19.343 1.00 97.62 94 GLU A O 1
ATOM 800 N N . VAL A 1 95 ? 14.082 -3.636 -17.169 1.00 97.50 95 VAL A N 1
ATOM 801 C CA . VAL A 1 95 ? 15.499 -3.334 -17.410 1.00 97.50 95 VAL A CA 1
ATOM 802 C C . VAL A 1 95 ? 16.175 -4.485 -18.147 1.00 97.50 95 VAL A C 1
ATOM 804 O O . VAL A 1 95 ? 16.954 -4.250 -19.075 1.00 97.50 95 VAL A O 1
ATOM 807 N N . ARG A 1 96 ? 15.875 -5.733 -17.773 1.00 97.38 96 ARG A N 1
ATOM 808 C CA . ARG A 1 96 ? 16.410 -6.915 -18.454 1.00 97.38 96 ARG A CA 1
ATOM 809 C C . ARG A 1 96 ? 15.958 -6.966 -19.914 1.00 97.38 96 ARG A C 1
ATOM 811 O O . ARG A 1 96 ? 16.801 -7.199 -20.782 1.00 97.38 96 ARG A O 1
ATOM 818 N N . ASN A 1 97 ? 14.683 -6.702 -20.182 1.00 97.19 97 ASN A N 1
ATOM 819 C CA . ASN A 1 97 ? 14.121 -6.704 -21.532 1.00 97.19 97 ASN A CA 1
ATOM 820 C C . ASN A 1 97 ? 14.729 -5.590 -22.390 1.00 97.19 97 ASN A C 1
ATOM 822 O O . ASN A 1 97 ? 15.283 -5.873 -23.450 1.00 97.19 97 ASN A O 1
ATOM 826 N N . LYS A 1 98 ? 14.775 -4.352 -21.883 1.00 96.62 98 LYS A N 1
ATOM 827 C CA . LYS A 1 98 ? 15.421 -3.222 -22.576 1.00 96.62 98 LYS A CA 1
ATOM 828 C C . LYS A 1 98 ? 16.897 -3.485 -22.860 1.00 96.62 98 LYS A C 1
ATOM 830 O O . LYS A 1 98 ? 17.411 -3.105 -23.909 1.00 96.62 98 LYS A O 1
ATOM 835 N N . LYS A 1 99 ? 17.605 -4.148 -21.940 1.00 97.19 99 LYS A N 1
ATOM 836 C CA . LYS A 1 99 ? 19.004 -4.533 -22.154 1.00 97.19 99 LYS A CA 1
ATOM 837 C C . LYS A 1 99 ? 19.138 -5.575 -23.267 1.00 97.19 99 LYS A C 1
ATOM 839 O O . LYS A 1 99 ? 20.060 -5.462 -24.069 1.00 97.19 99 LYS A O 1
ATOM 844 N N . ALA A 1 100 ? 18.240 -6.557 -23.330 1.00 96.88 100 ALA A N 1
ATOM 845 C CA . ALA A 1 100 ? 18.227 -7.548 -24.404 1.00 96.88 100 ALA A CA 1
ATOM 846 C C . ALA A 1 100 ? 17.937 -6.902 -25.769 1.00 96.88 100 ALA A C 1
ATOM 848 O O . ALA A 1 100 ? 18.686 -7.131 -26.717 1.00 96.88 100 ALA A O 1
ATOM 849 N N . GLU A 1 101 ? 16.929 -6.029 -25.846 1.00 96.94 101 GLU A N 1
ATOM 850 C CA . GLU A 1 101 ? 16.603 -5.260 -27.055 1.00 96.94 101 GLU A CA 1
ATOM 851 C C . GLU A 1 101 ? 17.777 -4.392 -27.517 1.00 96.94 101 GLU A C 1
ATOM 853 O O . GLU A 1 101 ? 18.105 -4.352 -28.704 1.00 96.94 101 GLU A O 1
ATOM 858 N N . LEU A 1 102 ? 18.461 -3.726 -26.581 1.00 96.69 102 LEU A N 1
ATOM 859 C CA . LEU A 1 102 ? 19.627 -2.906 -26.896 1.00 96.69 102 LEU A CA 1
ATOM 860 C C . LEU A 1 102 ? 20.783 -3.743 -27.457 1.00 96.69 102 LEU A C 1
ATOM 862 O O . LEU A 1 102 ? 21.450 -3.314 -28.398 1.00 96.69 102 LEU A O 1
ATOM 866 N N . GLU A 1 103 ? 21.044 -4.921 -26.890 1.00 96.69 103 GLU A N 1
ATOM 867 C CA . GLU A 1 103 ? 22.089 -5.813 -27.398 1.00 96.69 103 GLU A CA 1
ATOM 868 C C . GLU A 1 103 ? 21.736 -6.382 -28.776 1.00 96.69 103 GLU A C 1
ATOM 870 O O . GLU A 1 103 ? 22.610 -6.441 -29.643 1.00 96.69 103 GLU A O 1
ATOM 875 N N . GLN A 1 104 ? 20.465 -6.707 -29.024 1.00 96.69 104 GLN A N 1
ATOM 876 C CA . GLN A 1 104 ? 20.001 -7.114 -30.351 1.00 96.69 104 GLN A CA 1
ATOM 877 C C . GLN A 1 104 ? 20.160 -5.978 -31.370 1.00 96.69 104 GLN A C 1
ATOM 879 O O . GLN A 1 104 ? 20.771 -6.170 -32.417 1.00 96.69 104 GLN A O 1
ATOM 884 N N . SER A 1 105 ? 19.727 -4.765 -31.025 1.00 96.25 105 SER A N 1
ATOM 885 C CA . SER A 1 105 ? 19.885 -3.580 -31.875 1.00 96.25 105 SER A CA 1
ATOM 886 C C . SER A 1 105 ? 21.357 -3.292 -32.206 1.00 96.25 105 SER A C 1
ATOM 888 O O . SER A 1 105 ? 21.708 -3.009 -33.353 1.00 96.25 105 SER A O 1
ATOM 890 N N . LYS A 1 106 ? 22.266 -3.443 -31.232 1.00 96.44 106 LYS A N 1
ATOM 891 C CA . LYS A 1 106 ? 23.714 -3.337 -31.477 1.00 96.44 106 LYS A CA 1
ATOM 892 C C . LYS A 1 106 ? 24.238 -4.432 -32.405 1.00 96.44 106 LYS A C 1
ATOM 894 O O . LYS A 1 106 ? 25.156 -4.161 -33.180 1.00 96.44 106 LYS A O 1
ATOM 899 N N . ALA A 1 107 ? 23.730 -5.659 -32.299 1.00 96.12 107 ALA A N 1
ATOM 900 C CA . ALA A 1 107 ? 24.118 -6.751 -33.185 1.00 96.12 107 ALA A CA 1
ATOM 901 C C . ALA A 1 107 ? 23.689 -6.453 -34.629 1.00 96.12 107 ALA A C 1
ATOM 903 O O . ALA A 1 107 ? 24.541 -6.467 -35.519 1.00 96.12 107 ALA A O 1
ATOM 904 N N . ASP A 1 108 ? 22.433 -6.053 -34.828 1.00 96.06 108 ASP A N 1
ATOM 905 C CA . ASP A 1 108 ? 21.892 -5.666 -36.134 1.00 96.06 108 ASP A CA 1
ATOM 906 C C . ASP A 1 108 ? 22.674 -4.493 -36.742 1.00 96.06 108 ASP A C 1
ATOM 908 O O . ASP A 1 108 ? 23.018 -4.502 -37.926 1.00 96.06 108 ASP A O 1
ATOM 912 N N . GLN A 1 109 ? 23.018 -3.488 -35.929 1.00 95.75 109 GLN A N 1
ATOM 913 C CA . GLN A 1 109 ? 23.824 -2.355 -36.385 1.00 95.75 109 GLN A CA 1
ATOM 914 C C . GLN A 1 109 ? 25.219 -2.802 -36.842 1.00 95.75 109 GLN A C 1
ATOM 916 O O . GLN A 1 109 ? 25.698 -2.360 -37.883 1.00 95.75 109 GLN A O 1
ATOM 921 N N . ARG A 1 110 ? 25.864 -3.719 -36.108 1.00 96.31 110 ARG A N 1
ATOM 922 C CA . ARG A 1 110 ? 27.169 -4.275 -36.503 1.00 96.31 110 ARG A CA 1
ATOM 923 C C . ARG A 1 110 ? 27.092 -5.069 -37.802 1.00 96.31 110 ARG A C 1
ATOM 925 O O . ARG A 1 110 ? 28.070 -5.077 -38.549 1.00 96.31 110 ARG A O 1
ATOM 932 N N . GLU A 1 111 ? 25.992 -5.768 -38.063 1.00 96.06 111 GLU A N 1
ATOM 933 C CA . GLU A 1 111 ? 25.795 -6.463 -39.338 1.00 96.06 111 GLU A CA 1
ATOM 934 C C . GLU A 1 111 ? 25.625 -5.475 -40.490 1.00 96.06 111 GLU A C 1
ATOM 936 O O . GLU A 1 111 ? 26.356 -5.573 -41.478 1.00 96.06 111 GLU A O 1
ATOM 941 N N . LYS A 1 112 ? 24.773 -4.459 -40.323 1.00 94.94 112 LYS A N 1
ATOM 942 C CA . LYS A 1 112 ? 24.597 -3.389 -41.317 1.00 94.94 112 LYS A CA 1
ATOM 943 C C . LYS A 1 112 ? 25.902 -2.651 -41.613 1.00 94.94 112 LYS A C 1
ATOM 945 O O . LYS A 1 112 ? 26.228 -2.433 -42.776 1.00 94.94 112 LYS A O 1
ATOM 950 N N . ASP A 1 113 ? 26.695 -2.334 -40.591 1.00 95.81 113 ASP A N 1
ATOM 951 C CA . ASP A 1 113 ? 28.000 -1.688 -40.767 1.00 95.81 113 ASP A CA 1
ATOM 952 C C . ASP A 1 113 ? 28.975 -2.571 -41.570 1.00 95.81 113 ASP A C 1
ATOM 954 O O . ASP A 1 113 ? 29.753 -2.069 -42.385 1.00 95.81 113 ASP A O 1
ATOM 958 N N . LYS A 1 114 ? 28.942 -3.900 -41.379 1.00 95.88 114 LYS A N 1
ATOM 959 C CA . LYS A 1 114 ? 29.744 -4.840 -42.183 1.00 95.88 114 LYS A CA 1
ATOM 960 C C . LYS A 1 114 ? 29.274 -4.889 -43.634 1.00 95.88 114 LYS A C 1
ATOM 962 O O . LYS A 1 114 ? 30.115 -4.951 -44.531 1.00 95.88 114 LYS A O 1
ATOM 967 N N . GLU A 1 115 ? 27.966 -4.894 -43.874 1.00 95.88 115 GLU A N 1
ATOM 968 C CA . GLU A 1 115 ? 27.410 -4.871 -45.230 1.00 95.88 115 GLU A CA 1
ATOM 969 C C . GLU A 1 115 ? 27.758 -3.576 -45.962 1.00 95.88 115 GLU A C 1
ATOM 971 O O . GLU A 1 115 ? 28.222 -3.636 -47.101 1.00 95.88 115 GLU A O 1
ATOM 976 N N . LEU A 1 116 ? 27.627 -2.426 -45.295 1.00 95.50 116 LEU A N 1
ATOM 977 C CA . LEU A 1 116 ? 28.023 -1.127 -45.842 1.00 95.50 116 LEU A CA 1
ATOM 978 C C . LEU A 1 116 ? 29.498 -1.116 -46.247 1.00 95.50 116 LEU A C 1
ATOM 980 O O . LEU A 1 116 ? 29.808 -0.771 -47.382 1.00 95.50 116 LEU A O 1
ATOM 984 N N . ARG A 1 117 ? 30.401 -1.611 -45.388 1.00 95.81 117 ARG A N 1
ATOM 985 C CA . ARG A 1 117 ? 31.831 -1.719 -45.731 1.00 95.81 117 ARG A CA 1
ATOM 986 C C . ARG A 1 117 ? 32.081 -2.570 -46.974 1.00 95.81 117 ARG A C 1
ATOM 988 O O . ARG A 1 117 ? 32.871 -2.180 -47.827 1.00 95.81 117 ARG A O 1
ATOM 995 N N . LYS A 1 118 ? 31.400 -3.714 -47.108 1.00 95.69 118 LYS A N 1
ATOM 996 C CA . LYS A 1 118 ? 31.518 -4.560 -48.310 1.00 95.69 118 LYS A CA 1
ATOM 997 C C . LYS A 1 118 ? 31.042 -3.827 -49.564 1.00 95.69 118 LYS A C 1
ATOM 999 O O . LYS A 1 118 ? 31.684 -3.931 -50.605 1.00 95.69 118 LYS A O 1
ATOM 1004 N N . ARG A 1 119 ? 29.936 -3.083 -49.467 1.00 94.62 119 ARG A N 1
ATOM 1005 C CA . ARG A 1 119 ? 29.408 -2.275 -50.575 1.00 94.62 119 ARG A CA 1
ATOM 1006 C C . ARG A 1 119 ? 30.353 -1.140 -50.954 1.00 94.62 119 ARG A C 1
ATOM 1008 O O . ARG A 1 119 ? 30.581 -0.933 -52.142 1.00 94.62 119 ARG A O 1
ATOM 1015 N N . ASP A 1 120 ? 30.950 -0.466 -49.978 1.00 94.88 120 ASP A N 1
ATOM 1016 C CA . ASP A 1 120 ? 31.941 0.586 -50.220 1.00 94.88 120 ASP A CA 1
ATOM 1017 C C . ASP A 1 120 ? 33.194 0.036 -50.916 1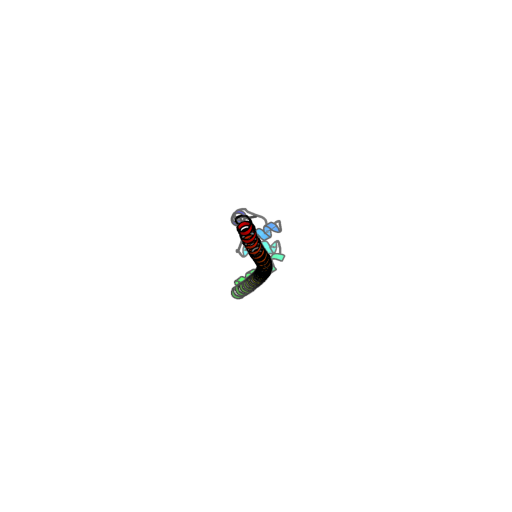.00 94.88 120 ASP A C 1
ATOM 1019 O O . ASP A 1 120 ? 33.697 0.639 -51.866 1.00 94.88 120 ASP A O 1
ATOM 1023 N N . GLU A 1 121 ? 33.676 -1.142 -50.505 1.00 95.31 121 GLU A N 1
ATOM 1024 C CA . GLU A 1 121 ? 34.786 -1.831 -51.173 1.00 95.31 121 GLU A CA 1
ATOM 1025 C C . GLU A 1 121 ? 34.445 -2.221 -52.619 1.00 95.31 121 GLU A C 1
ATOM 1027 O O . GLU A 1 121 ? 35.270 -2.042 -53.520 1.00 95.31 121 GLU A O 1
ATOM 1032 N N . GLU A 1 122 ? 33.238 -2.737 -52.859 1.00 95.62 122 GLU A N 1
ATOM 1033 C CA . GLU A 1 122 ? 32.743 -3.106 -54.189 1.00 95.62 122 GLU A CA 1
ATOM 1034 C C . GLU A 1 122 ? 32.623 -1.876 -55.104 1.00 95.62 122 GLU A C 1
ATOM 1036 O O . GLU A 1 122 ? 33.148 -1.875 -56.220 1.00 95.62 122 GLU A O 1
ATOM 1041 N N . LEU A 1 123 ? 32.037 -0.783 -54.603 1.00 94.50 123 LEU A N 1
ATOM 1042 C CA . LEU A 1 123 ? 31.960 0.497 -55.309 1.00 94.50 123 LEU A CA 1
ATOM 1043 C C . LEU A 1 123 ? 33.348 1.057 -55.627 1.00 94.50 123 LEU A C 1
ATOM 1045 O O . LEU A 1 123 ? 33.574 1.546 -56.734 1.00 94.50 123 LEU A O 1
ATOM 1049 N N . ALA A 1 124 ? 34.291 0.978 -54.687 1.00 94.69 124 ALA A N 1
ATOM 1050 C CA . ALA A 1 124 ? 35.662 1.421 -54.913 1.00 94.69 124 ALA A CA 1
ATOM 1051 C C . ALA A 1 124 ? 36.363 0.592 -56.000 1.00 94.69 124 ALA A C 1
ATOM 1053 O O . ALA A 1 124 ? 37.118 1.150 -56.796 1.00 94.69 124 ALA A O 1
ATOM 1054 N N . ARG A 1 125 ? 36.113 -0.724 -56.067 1.00 94.75 125 ARG A N 1
ATOM 1055 C CA . ARG A 1 125 ? 36.634 -1.584 -57.144 1.00 94.75 125 ARG A CA 1
ATOM 1056 C C . ARG A 1 125 ? 36.040 -1.213 -58.499 1.00 94.75 125 ARG A C 1
ATOM 1058 O O . ARG A 1 125 ? 36.807 -0.966 -59.425 1.00 94.75 125 ARG A O 1
ATOM 1065 N N . LEU A 1 126 ? 34.714 -1.101 -58.587 1.00 93.62 126 LEU A N 1
ATOM 1066 C CA . LEU A 1 126 ? 34.019 -0.729 -59.824 1.00 93.62 126 LEU A CA 1
ATOM 1067 C C . LEU A 1 126 ? 34.475 0.641 -60.344 1.00 93.62 126 LEU A C 1
ATOM 1069 O O . LEU A 1 126 ? 34.720 0.793 -61.536 1.00 93.62 126 LEU A O 1
ATOM 1073 N N . ARG A 1 127 ? 34.668 1.629 -59.458 1.00 92.94 127 ARG A N 1
ATOM 1074 C CA . ARG A 1 127 ? 35.201 2.953 -59.833 1.00 92.94 127 ARG A CA 1
ATOM 1075 C C . ARG A 1 127 ? 36.578 2.862 -60.493 1.00 92.94 127 ARG A C 1
ATOM 1077 O O . ARG A 1 127 ? 36.779 3.468 -61.541 1.00 92.94 127 ARG A O 1
ATOM 1084 N N . ARG A 1 128 ? 37.500 2.074 -59.926 1.00 92.75 128 ARG A N 1
ATOM 1085 C CA . ARG A 1 128 ? 38.838 1.863 -60.515 1.00 92.75 128 ARG A CA 1
ATOM 1086 C C . ARG A 1 128 ? 38.773 1.153 -61.868 1.00 92.75 128 ARG A C 1
ATOM 1088 O O . ARG A 1 128 ? 39.603 1.404 -62.737 1.00 92.75 128 ARG A O 1
ATOM 1095 N N . GLU A 1 129 ? 37.828 0.234 -62.037 1.00 91.75 129 GLU A N 1
ATOM 1096 C CA . GLU A 1 129 ? 37.647 -0.500 -63.290 1.00 91.75 129 GLU A CA 1
ATOM 1097 C C . GLU A 1 129 ? 37.089 0.400 -64.399 1.00 91.75 129 GLU A C 1
ATOM 1099 O O . GLU A 1 129 ? 37.610 0.386 -65.514 1.00 91.75 129 GLU A O 1
ATOM 1104 N N . ILE A 1 130 ? 36.121 1.262 -64.071 1.00 90.69 130 ILE A N 1
ATOM 1105 C CA . ILE A 1 130 ? 35.618 2.302 -64.978 1.00 90.69 130 ILE A CA 1
ATOM 1106 C C . ILE A 1 130 ? 36.744 3.260 -65.389 1.00 90.69 130 ILE A C 1
ATOM 1108 O O . ILE A 1 130 ? 36.878 3.546 -66.576 1.00 90.69 130 ILE A O 1
ATOM 1112 N N . GLU A 1 131 ? 37.582 3.721 -64.453 1.00 89.44 131 GLU A N 1
ATOM 1113 C CA . GLU A 1 131 ? 38.741 4.572 -64.776 1.00 89.44 131 GLU A CA 1
ATOM 1114 C C . GLU A 1 131 ? 39.718 3.886 -65.740 1.00 89.44 131 GLU A C 1
ATOM 1116 O O . GLU A 1 131 ? 40.167 4.503 -66.706 1.00 89.44 131 GLU A O 1
ATOM 1121 N N . ARG A 1 132 ? 40.015 2.596 -65.531 1.00 85.88 132 ARG A N 1
ATOM 1122 C CA . ARG A 1 132 ? 40.877 1.822 -66.441 1.00 85.88 132 ARG A CA 1
ATOM 1123 C C . ARG A 1 132 ? 40.288 1.682 -67.843 1.00 85.88 132 ARG A C 1
ATOM 1125 O O . ARG A 1 132 ? 41.011 1.842 -68.821 1.00 85.88 132 ARG A O 1
ATOM 1132 N N . LEU A 1 133 ? 38.999 1.365 -67.949 1.00 83.94 133 LEU A N 1
ATOM 1133 C CA . LEU A 1 133 ? 38.330 1.182 -69.240 1.00 83.94 133 LEU A CA 1
ATOM 1134 C C . LEU A 1 133 ? 38.136 2.514 -69.979 1.00 83.94 133 LEU A C 1
ATOM 1136 O O . LEU A 1 133 ? 38.286 2.558 -71.196 1.00 83.94 133 LEU A O 1
ATOM 1140 N N . GLY A 1 134 ? 37.861 3.598 -69.249 1.00 73.25 134 GLY A N 1
ATOM 1141 C CA . GLY A 1 134 ? 37.768 4.949 -69.803 1.00 73.25 134 GLY A CA 1
ATOM 1142 C C . GLY A 1 134 ? 39.109 5.490 -70.308 1.00 73.25 134 GLY A C 1
ATOM 1143 O O . GLY A 1 134 ? 39.133 6.173 -71.326 1.00 73.25 134 GLY A O 1
ATOM 1144 N N . GLY A 1 135 ? 40.223 5.140 -69.654 1.00 59.50 135 GLY A N 1
ATOM 1145 C CA . GLY A 1 135 ? 41.572 5.487 -70.116 1.00 59.50 135 GLY A CA 1
ATOM 1146 C C . GLY A 1 135 ? 41.994 4.768 -71.404 1.00 59.50 135 GLY A C 1
ATOM 1147 O O . GLY A 1 135 ? 42.657 5.367 -72.240 1.00 59.50 135 GLY A O 1
ATOM 1148 N N . ASN A 1 136 ? 41.553 3.523 -71.609 1.00 55.56 136 ASN A N 1
ATOM 1149 C CA . ASN A 1 136 ? 41.865 2.737 -72.814 1.00 55.56 136 ASN A CA 1
ATOM 1150 C C . ASN A 1 136 ? 41.035 3.113 -74.058 1.00 55.56 136 ASN A C 1
ATOM 1152 O O . ASN A 1 136 ? 41.338 2.637 -75.146 1.00 55.56 136 ASN A O 1
ATOM 1156 N N . ALA A 1 137 ? 39.975 3.914 -73.919 1.00 52.56 137 ALA A N 1
ATOM 1157 C CA . ALA A 1 137 ? 39.143 4.358 -75.044 1.00 52.56 137 ALA A CA 1
ATOM 1158 C C . ALA A 1 137 ? 39.584 5.717 -75.632 1.00 52.56 137 ALA A C 1
ATOM 1160 O O . ALA A 1 137 ? 38.917 6.231 -76.530 1.00 52.56 137 ALA A O 1
ATOM 1161 N N . GLY A 1 138 ? 40.658 6.315 -75.097 1.00 53.09 138 GLY A N 1
ATOM 1162 C CA . GLY A 1 138 ? 41.146 7.654 -75.448 1.00 53.09 138 GLY A CA 1
ATOM 1163 C C . GLY A 1 138 ? 42.537 7.723 -76.097 1.00 53.09 138 GLY A C 1
ATOM 1164 O O . GLY A 1 138 ? 43.012 8.838 -76.308 1.00 53.09 138 GLY A O 1
ATOM 1165 N N . GLU A 1 139 ? 43.174 6.588 -76.408 1.00 41.97 139 GLU A N 1
ATOM 1166 C CA . GLU A 1 139 ? 44.381 6.486 -77.261 1.00 41.97 139 GLU A CA 1
ATOM 1167 C C . GLU A 1 139 ? 44.018 5.937 -78.648 1.00 41.97 139 GLU A C 1
ATOM 1169 O O . GLU A 1 139 ? 44.591 6.439 -79.643 1.00 41.97 139 GLU A O 1
#

Solvent-accessible surface area (backbone atoms only — not comparable to full-atom values): 7864 Å² total; per-residue (Å²): 138,88,80,66,49,72,63,54,69,75,49,95,74,77,72,82,46,72,67,46,35,52,51,48,58,75,58,47,89,49,69,71,58,46,46,52,37,28,73,73,40,60,76,46,49,61,56,51,49,55,54,53,50,39,74,74,39,53,67,57,53,52,49,54,51,49,52,54,50,51,51,50,51,49,55,50,51,52,51,52,49,51,53,51,53,51,51,51,50,53,52,52,51,50,52,52,49,54,50,52,52,49,53,48,52,51,50,54,49,54,50,51,53,51,50,49,51,52,50,50,53,50,51,55,50,54,51,54,49,50,52,53,55,58,58,69,76,74,121

Radius of gyration: 43.67 Å; Cα contacts (8 Å, |Δi|>4): 36; chains: 1; bounding box: 84×24×115 Å

Secondary structure (DSSP, 8-state):
----HHHHHHS-----SHHHHHHHHHH---HHHHHHHHHH-TTHHHHHHHHHHHHH-HHHHHHHHHHHHHHHHHHHHHHHHHHHHHHHHHHHHHHHHHHHHHHHHHHHHHHHHHHHHHHHHHHHHHHHHHHHHHHTT--